Protein AF-A0A411E056-F1 (afdb_monomer_lite)

Secondary structure (DSSP, 8-state):
--SSS-SS-----TT-HHHHHTT-EEEEEE-TTSPEEEPEEEEEE-TTS-EEEEEEE-

Sequence (58 aa):
NLPGEFPYPIVADDNRDLAVSLGMIDPDEKDDAGMPLTCRAIFIIGPDKKLKLSMPYP

pLDDT: mean 73.52, std 13.15, range [52.62, 95.0]

Foldseek 3Di:
DDPDDDPDDDDDPPVCPCVVVVVQFDCPDADPVRHTDGFDKDFDADPVRDTPDIDGDD

Radius of gyration: 14.11 Å; chains: 1; bounding box: 23×34×34 Å

InterPro domains:
  IPR036249 Thioredoxin-like superfamily [SSF52833] (5-57)

Organism: NCBI:txid1378109

Structure (mmCIF, N/CA/C/O backbone):
data_AF-A0A411E056-F1
#
_entry.id   AF-A0A411E056-F1
#
loop_
_atom_site.group_PDB
_atom_site.id
_atom_site.type_symbol
_atom_site.label_atom_id
_atom_site.label_alt_id
_atom_site.label_comp_id
_atom_site.label_asym_id
_atom_site.label_entity_id
_atom_site.label_seq_id
_atom_site.pdbx_PDB_ins_code
_atom_site.Cartn_x
_atom_site.Cartn_y
_atom_site.Cartn_z
_atom_site.occupancy
_atom_site.B_iso_or_equiv
_atom_site.auth_seq_id
_atom_site.auth_comp_id
_atom_site.auth_asym_id
_atom_site.auth_atom_id
_atom_site.pdbx_PDB_model_num
ATOM 1 N N . ASN A 1 1 ? 1.017 -26.516 0.250 1.00 53.19 1 ASN A N 1
ATOM 2 C CA . ASN A 1 1 ? -0.421 -26.336 -0.038 1.00 53.19 1 ASN A CA 1
ATOM 3 C C . ASN A 1 1 ? -1.164 -26.257 1.275 1.00 53.19 1 ASN A C 1
ATOM 5 O O . ASN A 1 1 ? -1.135 -27.229 2.018 1.00 53.19 1 ASN A O 1
ATOM 9 N N . LEU A 1 2 ? -1.723 -25.092 1.605 1.00 56.22 2 LEU A N 1
ATOM 10 C CA . LEU A 1 2 ? -2.568 -24.947 2.790 1.00 56.22 2 LEU A CA 1
ATOM 11 C C . LEU A 1 2 ? -3.865 -25.743 2.548 1.00 56.22 2 LEU A C 1
ATOM 13 O O . LEU A 1 2 ? -4.493 -25.537 1.511 1.00 56.22 2 LEU A O 1
ATOM 17 N N . PRO A 1 3 ? -4.233 -26.688 3.426 1.00 60.62 3 PRO A N 1
ATOM 18 C CA . PRO A 1 3 ? -5.479 -27.433 3.293 1.00 60.62 3 PRO A CA 1
ATOM 19 C C . PRO A 1 3 ? -6.657 -26.551 3.743 1.00 60.62 3 PRO A C 1
ATOM 21 O O . PRO A 1 3 ? -6.763 -26.236 4.925 1.00 60.62 3 PRO A O 1
ATOM 24 N N . GLY A 1 4 ? -7.522 -26.141 2.808 1.00 77.44 4 GLY A N 1
ATOM 25 C CA . GLY A 1 4 ? -8.727 -25.340 3.080 1.00 77.44 4 GLY A CA 1
ATOM 26 C C . GLY A 1 4 ? -8.975 -24.227 2.056 1.00 77.44 4 GLY A C 1
ATOM 27 O O . GLY A 1 4 ? -8.173 -24.023 1.145 1.00 77.44 4 GLY A O 1
ATOM 28 N N . GLU A 1 5 ? -10.094 -23.511 2.206 1.00 82.31 5 GLU A N 1
ATOM 29 C CA . GLU A 1 5 ? -10.340 -22.265 1.470 1.00 82.31 5 GLU A CA 1
ATOM 30 C C . GLU A 1 5 ? -9.323 -21.196 1.882 1.00 82.31 5 GLU A C 1
ATOM 32 O O . GLU A 1 5 ? -8.847 -21.158 3.021 1.00 82.31 5 GLU A O 1
ATOM 37 N N . PHE A 1 6 ? -8.955 -20.335 0.936 1.00 81.94 6 PHE A N 1
ATOM 38 C CA . PHE A 1 6 ? -7.975 -19.289 1.187 1.00 81.94 6 PHE A CA 1
ATOM 39 C C . PHE A 1 6 ? -8.523 -18.313 2.245 1.00 81.94 6 PHE A C 1
ATOM 41 O O . PHE A 1 6 ? -9.666 -17.874 2.125 1.00 81.94 6 PHE A O 1
ATOM 48 N N . PRO A 1 7 ? -7.746 -17.951 3.283 1.00 89.69 7 PRO A N 1
ATOM 49 C CA . PRO A 1 7 ? -8.278 -17.226 4.441 1.00 89.69 7 PRO A CA 1
ATOM 50 C C . PRO A 1 7 ? -8.636 -15.758 4.155 1.00 89.69 7 PRO A C 1
ATOM 52 O O . PRO A 1 7 ? -9.121 -15.058 5.041 1.00 89.69 7 PRO A O 1
ATOM 55 N N . TYR A 1 8 ? -8.379 -15.275 2.941 1.00 86.75 8 TYR A N 1
ATOM 56 C CA . TYR A 1 8 ? -8.690 -13.924 2.497 1.00 86.75 8 TYR A CA 1
ATOM 57 C C . TYR A 1 8 ? -9.078 -13.924 1.013 1.00 86.75 8 TYR A C 1
ATOM 59 O O . TYR A 1 8 ? -8.626 -14.787 0.257 1.00 86.75 8 TYR A O 1
ATOM 67 N N . PRO A 1 9 ? -9.918 -12.972 0.575 1.00 88.69 9 PRO A N 1
ATOM 68 C CA . PRO A 1 9 ? -10.289 -12.857 -0.826 1.00 88.69 9 PRO A CA 1
ATOM 69 C C . PRO A 1 9 ? -9.100 -12.382 -1.666 1.00 88.69 9 PRO A C 1
ATOM 71 O O . PRO A 1 9 ? -8.288 -11.568 -1.224 1.00 88.69 9 PRO A O 1
ATOM 74 N N . ILE A 1 10 ? -9.040 -12.865 -2.903 1.00 86.50 10 ILE A N 1
ATOM 75 C CA . ILE A 1 10 ? -8.117 -12.379 -3.928 1.00 86.50 10 ILE A CA 1
ATOM 76 C C . ILE A 1 10 ? -8.954 -11.596 -4.934 1.00 86.50 10 ILE A C 1
ATOM 78 O O . ILE A 1 10 ? -9.948 -12.108 -5.447 1.00 86.50 10 ILE A O 1
ATOM 82 N N . VAL A 1 11 ? -8.568 -10.349 -5.191 1.00 84.12 11 VAL A N 1
ATOM 83 C CA . VAL A 1 11 ? -9.225 -9.486 -6.177 1.00 84.12 11 VAL A CA 1
ATOM 84 C C . VAL A 1 11 ? -8.415 -9.534 -7.467 1.00 84.12 11 VAL A C 1
ATOM 86 O O . VAL A 1 11 ? -7.213 -9.279 -7.438 1.00 84.12 11 VAL A O 1
ATOM 89 N N . ALA A 1 12 ? -9.066 -9.865 -8.582 1.00 82.94 12 ALA A N 1
ATOM 90 C CA . ALA A 1 12 ? -8.482 -9.752 -9.915 1.00 82.94 12 ALA A CA 1
ATOM 91 C C . ALA A 1 12 ? -8.759 -8.347 -10.472 1.00 82.94 12 ALA A C 1
ATOM 93 O O . ALA A 1 12 ? -9.915 -7.934 -10.550 1.00 82.94 12 ALA A O 1
ATOM 94 N N . ASP A 1 13 ? -7.704 -7.612 -10.824 1.00 77.25 13 ASP A N 1
ATOM 95 C CA . ASP A 1 13 ? -7.772 -6.272 -11.424 1.00 77.25 13 ASP A CA 1
ATOM 96 C C . ASP A 1 13 ? -7.347 -6.334 -12.901 1.00 77.25 13 ASP A C 1
ATOM 98 O O . ASP A 1 13 ? -6.298 -5.820 -13.286 1.00 77.25 13 ASP A O 1
ATOM 102 N N . ASP A 1 14 ? -8.145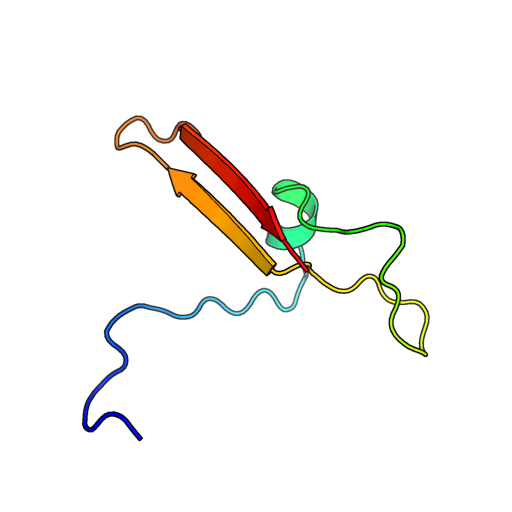 -7.011 -13.735 1.00 75.75 14 ASP A N 1
ATOM 103 C CA . ASP A 1 14 ? -7.823 -7.238 -15.156 1.00 75.75 14 ASP A CA 1
ATOM 104 C C . ASP A 1 14 ? -7.706 -5.923 -15.950 1.00 75.75 14 ASP A C 1
ATOM 106 O O . ASP A 1 14 ? -6.868 -5.796 -16.846 1.00 75.75 14 ASP A O 1
ATOM 110 N N . ASN A 1 15 ? -8.519 -4.922 -15.588 1.00 73.50 15 ASN A N 1
ATOM 111 C CA . ASN A 1 15 ? -8.540 -3.602 -16.224 1.00 73.50 15 ASN A CA 1
ATOM 112 C C . ASN A 1 15 ? -7.466 -2.644 -15.686 1.00 73.50 15 ASN A C 1
ATOM 114 O O 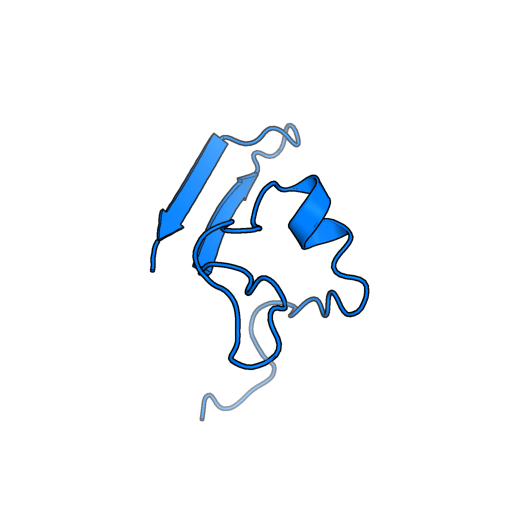. ASN A 1 15 ? -7.264 -1.581 -16.269 1.00 73.50 15 ASN A O 1
ATOM 118 N N . ARG A 1 16 ? -6.762 -3.008 -14.603 1.00 68.62 16 ARG A N 1
ATOM 119 C CA . ARG A 1 16 ? -5.732 -2.186 -13.939 1.00 68.62 16 ARG A CA 1
ATOM 120 C C . ARG A 1 16 ? -6.250 -0.857 -13.369 1.00 68.62 16 ARG A C 1
ATOM 122 O O . ARG A 1 16 ? -5.455 0.021 -13.030 1.00 68.62 16 ARG A O 1
ATOM 129 N N . ASP A 1 17 ? -7.566 -0.696 -13.239 1.00 76.56 17 ASP A N 1
ATOM 130 C CA . ASP A 1 17 ? -8.194 0.539 -12.760 1.00 76.56 17 ASP A CA 1
ATOM 131 C C . ASP A 1 17 ? -7.822 0.810 -11.293 1.00 76.56 17 ASP A C 1
ATOM 133 O O . ASP A 1 17 ? -7.603 1.963 -10.896 1.00 76.56 17 ASP A O 1
ATOM 137 N N . LEU A 1 18 ? -7.707 -0.250 -10.481 1.00 75.56 18 LEU A N 1
ATOM 138 C CA . LEU A 1 18 ? -7.298 -0.140 -9.080 1.00 75.56 18 LEU A CA 1
ATOM 139 C C . LEU A 1 18 ? -5.803 0.159 -8.972 1.00 75.56 18 LEU A C 1
ATOM 141 O O . LEU A 1 18 ? -5.420 1.026 -8.185 1.00 75.56 18 LEU A O 1
ATOM 145 N N . ALA A 1 19 ? -4.973 -0.495 -9.787 1.00 72.94 19 ALA A N 1
ATOM 146 C CA . ALA A 1 19 ? -3.537 -0.233 -9.846 1.00 72.94 19 ALA A CA 1
ATOM 147 C C . ALA A 1 19 ? -3.217 1.229 -10.215 1.00 72.94 19 ALA A C 1
ATOM 149 O O . ALA A 1 19 ? -2.377 1.856 -9.562 1.00 72.94 19 ALA A O 1
ATOM 150 N N . VAL A 1 20 ? -3.921 1.795 -11.206 1.00 73.75 20 VAL A N 1
ATOM 151 C CA . VAL A 1 20 ? -3.802 3.212 -11.596 1.00 73.75 20 VAL A CA 1
ATOM 152 C C . VAL A 1 20 ? -4.263 4.127 -10.460 1.00 73.75 20 VAL A C 1
ATOM 154 O O . VAL A 1 20 ? -3.537 5.035 -10.057 1.00 73.75 20 VAL A O 1
ATOM 157 N N . SER A 1 21 ? -5.459 3.882 -9.918 1.00 76.12 21 SER A N 1
ATOM 158 C CA . SER A 1 21 ? -6.077 4.761 -8.916 1.00 76.12 21 SER A CA 1
ATOM 159 C C . SER A 1 21 ? -5.308 4.797 -7.593 1.00 76.12 21 SER A C 1
ATOM 161 O O . SER A 1 21 ? -5.297 5.821 -6.912 1.00 76.12 21 SER A O 1
ATOM 163 N N . LEU A 1 22 ? -4.667 3.688 -7.217 1.00 73.75 22 LEU A N 1
ATOM 164 C CA . LEU A 1 22 ? -3.899 3.562 -5.976 1.00 73.75 22 LEU A CA 1
ATOM 165 C C . LEU A 1 22 ? -2.418 3.932 -6.144 1.00 73.75 22 LEU A C 1
ATOM 167 O O . LEU A 1 22 ? -1.661 3.832 -5.179 1.00 73.75 22 LEU A O 1
ATOM 171 N N . GLY A 1 23 ? -2.005 4.375 -7.338 1.00 67.12 23 GLY A N 1
ATOM 172 C CA . GLY A 1 23 ? -0.621 4.764 -7.616 1.00 67.12 23 GLY A CA 1
ATOM 173 C C . GLY A 1 23 ? 0.365 3.605 -7.461 1.00 67.12 23 GLY A C 1
ATOM 174 O O . GLY A 1 23 ? 1.510 3.827 -7.083 1.00 67.12 23 GLY A O 1
ATOM 175 N N . MET A 1 24 ? -0.084 2.372 -7.717 1.00 67.56 24 MET A N 1
ATOM 176 C CA . MET A 1 24 ? 0.737 1.154 -7.635 1.00 67.56 24 MET A CA 1
ATOM 177 C C . MET A 1 24 ? 1.518 0.868 -8.928 1.00 67.56 24 MET A C 1
ATOM 179 O O . MET A 1 24 ? 2.084 -0.215 -9.079 1.00 67.56 24 MET A O 1
ATOM 183 N N . ILE A 1 25 ? 1.497 1.803 -9.879 1.00 63.78 25 ILE A N 1
ATOM 184 C CA . ILE A 1 25 ? 2.227 1.698 -11.139 1.00 63.78 25 ILE A CA 1
ATOM 185 C C . ILE A 1 25 ? 3.622 2.265 -10.924 1.00 63.78 25 ILE A C 1
ATOM 187 O O . ILE A 1 25 ? 3.779 3.474 -10.741 1.00 63.78 25 ILE A O 1
ATOM 191 N N . ASP A 1 26 ? 4.617 1.390 -10.967 1.00 60.69 26 ASP A N 1
ATOM 192 C CA . ASP A 1 26 ? 6.011 1.799 -11.016 1.00 60.69 26 ASP A CA 1
ATOM 193 C C . ASP A 1 26 ? 6.366 2.186 -12.465 1.00 60.69 26 ASP A C 1
ATOM 195 O O . ASP A 1 26 ? 6.125 1.405 -13.391 1.00 60.69 26 ASP A O 1
ATOM 199 N N . PRO A 1 27 ? 6.852 3.416 -12.711 1.00 57.84 27 PRO A N 1
ATOM 200 C CA . PRO A 1 27 ? 7.230 3.863 -14.050 1.00 57.84 27 PRO A CA 1
ATOM 201 C C . PRO A 1 27 ? 8.463 3.139 -14.620 1.00 57.84 27 PRO A C 1
ATOM 203 O O . PRO A 1 27 ? 8.645 3.160 -15.846 1.00 57.84 27 PRO A O 1
ATOM 206 N N . ASP A 1 28 ? 9.276 2.507 -13.768 1.00 53.66 28 ASP A N 1
ATOM 207 C CA . ASP A 1 28 ? 10.557 1.893 -14.118 1.00 53.66 28 ASP A CA 1
ATOM 208 C C . ASP A 1 28 ? 10.468 0.359 -14.281 1.00 53.66 28 ASP A C 1
ATOM 210 O O . ASP A 1 28 ? 11.245 -0.209 -15.053 1.00 53.66 28 ASP A O 1
ATOM 214 N N . GLU A 1 29 ? 9.489 -0.318 -13.664 1.00 54.69 29 GLU A N 1
ATOM 215 C CA . GLU A 1 29 ? 9.206 -1.743 -13.920 1.00 54.69 29 GLU A CA 1
ATOM 216 C C . GLU A 1 29 ? 8.250 -1.934 -15.106 1.00 54.69 29 GLU A C 1
ATOM 218 O O . GLU A 1 29 ? 7.022 -1.988 -14.980 1.00 54.69 29 GLU A O 1
ATOM 223 N N . LYS A 1 30 ? 8.836 -2.076 -16.296 1.00 52.66 30 LYS A N 1
ATOM 224 C CA . LYS A 1 30 ? 8.134 -2.518 -17.506 1.00 52.66 30 LYS 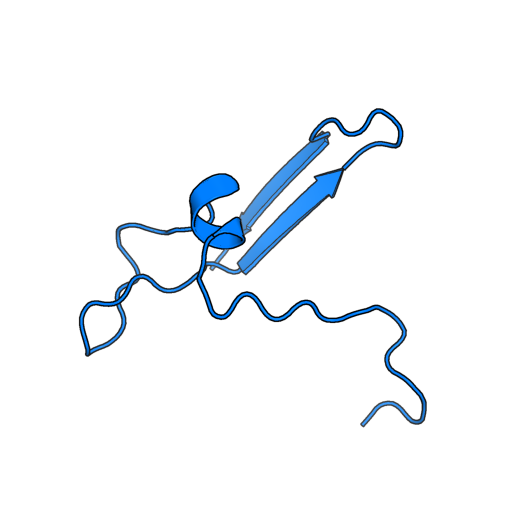A CA 1
ATOM 225 C C . LYS A 1 30 ? 8.454 -3.982 -17.776 1.00 52.66 30 LYS A C 1
ATOM 227 O O . LYS A 1 30 ? 9.613 -4.381 -17.688 1.00 52.66 30 LYS A O 1
ATOM 232 N N . ASP A 1 31 ? 7.442 -4.772 -18.125 1.00 54.28 31 ASP A N 1
ATOM 233 C CA . ASP A 1 31 ? 7.671 -6.099 -18.697 1.00 54.28 31 ASP A CA 1
ATOM 234 C C . ASP A 1 31 ? 8.393 -5.999 -20.060 1.00 54.28 31 ASP A C 1
ATOM 236 O O . ASP A 1 31 ? 8.515 -4.916 -20.642 1.00 54.28 31 ASP A O 1
ATOM 240 N N . ASP A 1 32 ? 8.860 -7.129 -20.603 1.00 52.62 32 ASP A N 1
ATOM 241 C CA . ASP A 1 32 ? 9.536 -7.186 -21.914 1.00 52.62 32 ASP A CA 1
ATOM 242 C C . ASP A 1 32 ? 8.665 -6.659 -23.081 1.00 52.62 32 ASP A C 1
ATOM 244 O O . ASP A 1 32 ? 9.171 -6.408 -24.177 1.00 52.62 32 ASP A O 1
ATOM 248 N N . ALA A 1 33 ? 7.358 -6.468 -22.861 1.00 57.56 33 ALA A N 1
ATOM 249 C CA . ALA A 1 33 ? 6.399 -5.900 -23.806 1.00 57.56 33 ALA A CA 1
ATOM 250 C C . ALA A 1 33 ? 6.092 -4.404 -23.550 1.00 57.56 33 ALA A C 1
ATOM 252 O O . ALA A 1 33 ? 5.306 -3.806 -24.288 1.00 57.56 33 ALA A O 1
ATOM 253 N N . GLY A 1 34 ? 6.725 -3.773 -22.554 1.00 55.03 34 GLY A N 1
ATOM 254 C CA . GLY A 1 34 ? 6.562 -2.359 -22.215 1.00 55.03 34 GLY A CA 1
ATOM 255 C C . GLY A 1 34 ? 5.363 -2.041 -21.315 1.00 55.03 34 GLY A C 1
ATOM 256 O O . GLY A 1 34 ? 5.079 -0.860 -21.095 1.00 55.03 34 GLY A O 1
ATOM 257 N N . MET A 1 35 ? 4.655 -3.048 -20.798 1.00 55.19 35 MET A N 1
ATOM 258 C CA . MET A 1 35 ? 3.523 -2.854 -19.897 1.00 55.19 35 MET A CA 1
ATOM 259 C C . MET A 1 35 ? 4.022 -2.629 -18.464 1.00 55.19 35 MET A C 1
ATOM 261 O O . MET A 1 35 ? 4.836 -3.415 -17.976 1.00 55.19 35 MET A O 1
ATOM 265 N N . PRO A 1 36 ? 3.513 -1.603 -17.758 1.00 55.78 36 PRO A N 1
ATOM 266 C CA . PRO A 1 36 ? 3.860 -1.380 -16.362 1.00 55.78 36 PRO A CA 1
ATOM 267 C C . PRO A 1 36 ? 3.407 -2.571 -15.514 1.00 55.78 36 PRO A C 1
ATOM 269 O O . PRO A 1 36 ? 2.239 -2.978 -15.594 1.00 55.78 36 PRO A O 1
ATOM 272 N N . LEU A 1 37 ? 4.320 -3.131 -14.728 1.00 60.75 37 LEU A N 1
ATOM 273 C CA . LEU A 1 37 ? 4.011 -4.139 -13.723 1.00 60.75 37 LEU A CA 1
ATOM 274 C C . LEU A 1 37 ? 3.546 -3.441 -12.440 1.00 60.75 37 LEU A C 1
ATOM 276 O O . LEU A 1 37 ? 3.963 -2.332 -12.109 1.00 60.75 37 LEU A O 1
ATOM 280 N N . THR A 1 38 ? 2.620 -4.071 -11.725 1.00 56.94 38 THR A N 1
ATOM 281 C CA . THR A 1 38 ? 2.224 -3.601 -10.396 1.00 56.94 38 THR A CA 1
ATOM 282 C C . THR A 1 38 ? 3.301 -4.007 -9.398 1.00 56.94 38 THR A C 1
ATOM 284 O O . THR A 1 38 ? 3.551 -5.206 -9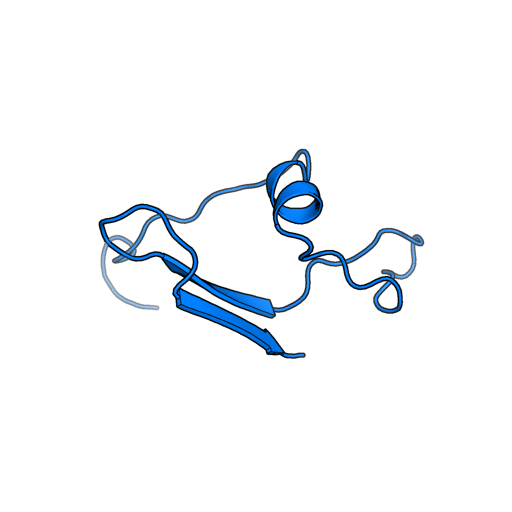.248 1.00 56.94 38 THR A O 1
ATOM 287 N N . CYS A 1 39 ? 3.896 -3.056 -8.679 1.00 63.66 39 CYS A N 1
ATOM 288 C CA . CYS A 1 39 ? 4.800 -3.400 -7.581 1.00 63.66 39 CYS A CA 1
ATOM 289 C C . CYS A 1 39 ? 4.054 -4.081 -6.429 1.00 63.66 39 CYS A C 1
ATOM 291 O O . CYS A 1 39 ? 2.844 -3.911 -6.242 1.00 63.66 39 CYS A O 1
ATOM 293 N N . ARG A 1 40 ? 4.790 -4.830 -5.598 1.00 74.38 40 ARG A N 1
ATOM 294 C CA . ARG A 1 40 ? 4.235 -5.383 -4.361 1.00 74.38 40 ARG A CA 1
ATOM 295 C C . ARG A 1 40 ? 3.993 -4.242 -3.383 1.00 74.38 40 ARG A C 1
ATOM 297 O O . ARG A 1 40 ? 4.918 -3.654 -2.831 1.00 74.38 40 ARG A O 1
ATOM 304 N N . ALA A 1 41 ? 2.727 -3.927 -3.152 1.00 76.69 41 ALA A N 1
ATOM 305 C CA . ALA A 1 41 ? 2.352 -2.823 -2.288 1.00 76.69 41 ALA A CA 1
ATOM 306 C C . ALA A 1 41 ? 1.370 -3.269 -1.205 1.00 76.69 41 ALA A C 1
ATOM 308 O O . ALA A 1 41 ? 0.443 -4.044 -1.440 1.00 76.69 41 ALA A O 1
ATOM 309 N N . ILE A 1 42 ? 1.592 -2.769 0.010 1.00 84.81 42 ILE A N 1
ATOM 310 C CA . ILE A 1 42 ? 0.716 -2.990 1.160 1.00 84.81 42 ILE A CA 1
ATOM 311 C C . ILE A 1 42 ? 0.021 -1.673 1.488 1.00 84.81 42 ILE A C 1
ATOM 313 O O . ILE A 1 42 ? 0.691 -0.674 1.746 1.00 84.81 42 ILE A O 1
ATOM 317 N N . PHE A 1 43 ? -1.312 -1.691 1.533 1.00 87.75 43 PHE A N 1
ATOM 318 C CA . PHE A 1 43 ? -2.140 -0.562 1.955 1.00 87.75 43 PHE A CA 1
ATOM 319 C C . PHE A 1 43 ? -2.945 -0.958 3.189 1.00 87.75 43 PHE A C 1
ATOM 321 O O . PHE A 1 43 ? -3.729 -1.904 3.154 1.00 87.75 43 PHE A O 1
ATOM 328 N N . ILE A 1 44 ? -2.770 -0.221 4.285 1.00 89.81 44 ILE A N 1
ATOM 329 C CA . ILE A 1 44 ? -3.545 -0.402 5.515 1.00 89.81 44 ILE A CA 1
ATOM 330 C C . ILE A 1 44 ? -4.611 0.689 5.565 1.00 89.81 44 ILE A C 1
ATOM 332 O O . ILE A 1 44 ? -4.293 1.874 5.692 1.00 89.81 44 ILE A O 1
ATOM 336 N N . ILE A 1 45 ? -5.879 0.289 5.472 1.00 92.00 45 ILE A N 1
ATOM 337 C CA . ILE A 1 45 ? -7.035 1.191 5.488 1.00 92.00 45 ILE A CA 1
ATOM 338 C C . ILE A 1 45 ? -7.680 1.131 6.874 1.00 92.00 45 ILE A C 1
ATOM 340 O O . ILE A 1 45 ? -8.014 0.057 7.371 1.00 92.00 45 ILE A O 1
ATOM 344 N N . GLY A 1 46 ? -7.843 2.289 7.514 1.00 90.69 46 GLY A N 1
ATOM 345 C CA . GLY A 1 46 ? -8.533 2.384 8.798 1.00 90.69 46 GLY A CA 1
ATOM 346 C C . GLY A 1 46 ? -10.050 2.186 8.666 1.00 90.69 46 GLY A C 1
ATOM 347 O O . GLY A 1 46 ? -10.602 2.301 7.571 1.00 90.69 46 GLY A O 1
ATOM 348 N N . PRO A 1 47 ? -10.772 1.968 9.780 1.00 94.19 47 PRO A N 1
ATOM 349 C CA . PRO A 1 47 ? -12.237 1.880 9.769 1.00 94.19 47 PRO A CA 1
ATOM 350 C C . PRO A 1 47 ? -12.916 3.178 9.288 1.00 94.19 47 PRO A C 1
ATOM 352 O O . PRO A 1 47 ? -14.067 3.162 8.864 1.00 94.19 47 PRO A O 1
ATOM 355 N N . ASP A 1 48 ? -12.187 4.298 9.294 1.00 95.00 48 ASP A N 1
ATOM 356 C CA . ASP A 1 48 ? -12.579 5.591 8.727 1.00 95.00 48 ASP A CA 1
ATOM 357 C C . ASP A 1 48 ? -12.396 5.682 7.199 1.00 95.00 48 ASP A C 1
ATOM 359 O O . ASP A 1 48 ? -12.562 6.759 6.628 1.00 95.00 48 ASP A O 1
ATOM 363 N N . LYS A 1 49 ? -12.045 4.568 6.538 1.00 87.62 49 LYS A N 1
ATOM 364 C CA . LYS A 1 49 ? -11.738 4.465 5.101 1.00 87.62 49 LYS A CA 1
ATOM 365 C C . LYS A 1 49 ? -10.565 5.340 4.650 1.00 87.62 49 LYS A C 1
ATOM 367 O O . LYS A 1 49 ? -10.421 5.615 3.462 1.00 87.62 49 LYS A O 1
ATOM 372 N N . LYS A 1 50 ? -9.716 5.779 5.584 1.00 89.25 50 LYS A N 1
ATOM 373 C CA . LYS A 1 50 ? -8.508 6.548 5.274 1.00 89.25 50 LYS A CA 1
ATOM 374 C C . LYS A 1 50 ? -7.292 5.637 5.239 1.00 89.25 50 LYS A C 1
ATOM 376 O O . LYS A 1 50 ? -7.161 4.734 6.067 1.00 89.25 50 LYS A O 1
ATOM 381 N N . LEU A 1 51 ? -6.381 5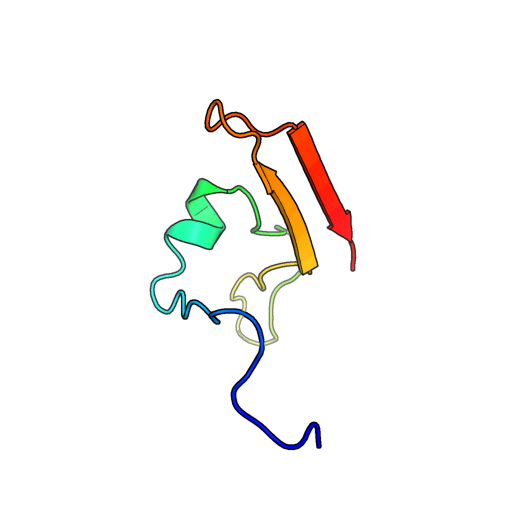.921 4.313 1.00 86.19 51 LEU A N 1
ATOM 382 C CA . LEU A 1 51 ? -5.075 5.278 4.256 1.00 86.19 51 LEU A CA 1
ATOM 383 C C . LEU A 1 51 ? -4.278 5.621 5.523 1.00 86.19 51 LEU A C 1
ATOM 385 O O . LEU A 1 51 ? -4.119 6.794 5.863 1.00 86.19 51 LEU A O 1
ATOM 389 N N . LYS A 1 52 ? -3.811 4.597 6.239 1.0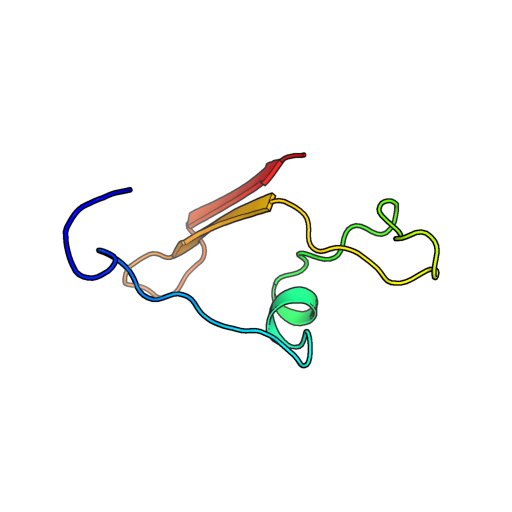0 88.88 52 LYS A N 1
ATOM 390 C CA . LYS A 1 52 ? -2.979 4.734 7.447 1.00 88.88 52 LYS A CA 1
ATOM 391 C C . LYS A 1 52 ? -1.512 4.448 7.164 1.00 88.88 52 LYS A C 1
ATOM 393 O O . LYS A 1 52 ? -0.651 5.062 7.782 1.00 88.88 52 LYS A O 1
ATOM 398 N N . LEU A 1 53 ? -1.241 3.526 6.243 1.00 87.50 53 LEU A N 1
ATOM 399 C CA . LEU A 1 53 ? 0.105 3.139 5.838 1.00 87.50 53 LEU A CA 1
ATOM 400 C C . LEU A 1 53 ? 0.075 2.632 4.397 1.00 87.50 53 LEU A C 1
ATOM 402 O O . LEU A 1 53 ? -0.793 1.831 4.052 1.00 87.50 53 LEU A O 1
ATOM 406 N N . SER A 1 54 ? 1.033 3.080 3.589 1.00 85.62 54 SER A N 1
ATOM 407 C CA . SER A 1 54 ? 1.348 2.521 2.274 1.00 85.62 54 SER A CA 1
ATOM 408 C C . SER A 1 54 ? 2.823 2.153 2.232 1.00 85.62 54 SER A C 1
ATOM 410 O O . SER A 1 54 ? 3.669 3.003 2.514 1.00 85.62 54 SER A O 1
ATOM 412 N N . MET A 1 55 ? 3.130 0.909 1.883 1.00 81.19 55 MET A N 1
ATOM 413 C CA . MET A 1 55 ? 4.504 0.445 1.717 1.00 81.19 55 MET A CA 1
ATOM 414 C C . MET A 1 55 ? 4.647 -0.268 0.370 1.00 81.19 55 MET A C 1
ATOM 416 O O . MET A 1 55 ? 4.269 -1.439 0.273 1.00 81.19 55 MET A O 1
ATOM 420 N N . PRO A 1 56 ? 5.149 0.427 -0.664 1.00 76.44 56 PRO A N 1
ATOM 421 C CA . PRO A 1 56 ? 5.647 -0.221 -1.868 1.00 76.44 56 PRO A CA 1
ATOM 422 C C . PRO A 1 56 ? 7.018 -0.843 -1.571 1.00 76.44 56 PRO A C 1
ATOM 424 O O . PRO A 1 56 ? 7.863 -0.215 -0.931 1.00 76.44 56 PRO A O 1
ATOM 427 N N . TYR A 1 57 ? 7.233 -2.082 -1.999 1.00 70.19 57 TYR A N 1
ATOM 428 C CA . TYR A 1 57 ? 8.531 -2.748 -1.947 1.00 70.19 57 TYR A CA 1
ATOM 429 C C . TYR A 1 57 ? 8.735 -3.596 -3.217 1.00 70.19 57 TYR A C 1
ATOM 431 O O . TYR A 1 57 ? 7.739 -4.002 -3.819 1.00 70.19 57 TYR A O 1
ATOM 439 N N . PRO A 1 58 ? 9.988 -3.855 -3.635 1.00 61.94 58 PRO A N 1
ATOM 440 C CA . PRO A 1 58 ? 10.272 -4.777 -4.740 1.00 61.94 58 PRO A CA 1
ATOM 441 C C . PRO A 1 58 ? 9.749 -6.209 -4.487 1.00 61.94 58 PRO A C 1
ATOM 443 O O . PRO A 1 58 ? 10.001 -6.776 -3.397 1.00 61.94 58 PRO A O 1
#